Protein AF-A0A8T5RXL5-F1 (afdb_monomer_lite)

Structure (mmCIF, N/CA/C/O backbone):
data_AF-A0A8T5RXL5-F1
#
_entry.id   AF-A0A8T5RXL5-F1
#
loop_
_atom_site.group_PDB
_atom_site.id
_atom_site.type_symbol
_atom_site.label_atom_id
_atom_site.label_alt_id
_atom_site.label_comp_id
_atom_site.label_asym_id
_atom_site.label_entity_id
_atom_site.label_seq_id
_atom_site.pdbx_PDB_ins_code
_atom_site.Cartn_x
_atom_site.Cartn_y
_atom_site.Cartn_z
_atom_site.occupancy
_atom_site.B_iso_or_equiv
_atom_site.auth_seq_id
_atom_site.auth_comp_id
_atom_site.auth_asym_id
_atom_site.auth_atom_id
_atom_site.pdbx_PDB_model_num
ATOM 1 N N . MET A 1 1 ? -29.283 -8.289 46.385 1.00 37.88 1 MET A N 1
ATOM 2 C CA . MET A 1 1 ? -27.865 -8.264 45.969 1.00 37.88 1 MET A CA 1
ATOM 3 C C . MET A 1 1 ? -27.804 -8.822 44.553 1.00 37.88 1 MET A C 1
ATOM 5 O O . MET A 1 1 ? -27.871 -10.029 44.379 1.00 37.88 1 MET A O 1
ATOM 9 N N . GLN A 1 2 ? -27.865 -7.958 43.535 1.00 34.94 2 GLN A N 1
ATOM 10 C CA . GLN A 1 2 ? -27.801 -8.394 42.136 1.00 34.94 2 GLN A CA 1
ATOM 11 C C . GLN A 1 2 ? -26.345 -8.713 41.802 1.00 34.94 2 GLN A C 1
ATOM 13 O O . GLN A 1 2 ? -25.494 -7.826 41.817 1.00 34.94 2 GLN A O 1
ATOM 18 N N . ILE A 1 3 ? -26.063 -9.989 41.547 1.00 46.75 3 ILE A N 1
ATOM 19 C CA . ILE A 1 3 ? -24.773 -10.438 41.033 1.00 46.75 3 ILE A CA 1
ATOM 20 C C . ILE A 1 3 ? -24.664 -9.883 39.614 1.00 46.75 3 ILE A C 1
ATOM 22 O O . ILE A 1 3 ? -25.396 -10.292 38.712 1.00 46.75 3 ILE A O 1
ATOM 26 N N . LYS A 1 4 ? -23.787 -8.898 39.435 1.00 45.69 4 LYS A N 1
ATOM 27 C CA . LYS A 1 4 ? -23.397 -8.386 38.126 1.00 45.69 4 LYS A CA 1
ATOM 28 C C . LYS A 1 4 ? -22.593 -9.504 37.456 1.00 45.69 4 LYS A C 1
ATOM 30 O O . LYS A 1 4 ? -21.438 -9.725 37.798 1.00 45.69 4 LYS A O 1
ATOM 35 N N . LEU A 1 5 ? -23.237 -10.276 36.584 1.00 53.34 5 LEU A N 1
ATOM 36 C CA . LEU A 1 5 ? -22.541 -11.172 35.665 1.00 53.34 5 LEU A CA 1
ATOM 37 C C . LEU A 1 5 ? -21.745 -10.281 34.710 1.00 53.34 5 LEU A C 1
ATOM 39 O O . LEU A 1 5 ? -22.315 -9.679 33.800 1.00 53.34 5 LEU A O 1
ATOM 43 N N . ASP A 1 6 ? -20.444 -10.146 34.957 1.00 50.72 6 ASP A N 1
ATOM 44 C CA . ASP A 1 6 ? -19.520 -9.596 33.973 1.00 50.72 6 ASP A CA 1
ATOM 45 C C . ASP A 1 6 ? -19.650 -10.443 32.707 1.00 50.72 6 ASP A C 1
ATOM 47 O O . ASP A 1 6 ? -19.305 -11.620 32.703 1.00 50.72 6 ASP A O 1
ATOM 51 N N . ASN A 1 7 ? -20.215 -9.858 31.649 1.00 53.12 7 ASN A N 1
ATOM 52 C CA . ASN A 1 7 ? -20.316 -10.463 30.324 1.00 53.12 7 ASN A CA 1
ATOM 53 C C . ASN A 1 7 ? -18.899 -10.822 29.835 1.00 53.12 7 ASN A C 1
ATOM 55 O O . ASN A 1 7 ? -18.183 -9.917 29.399 1.00 53.12 7 ASN A O 1
ATOM 59 N N . PRO A 1 8 ? -18.466 -12.099 29.819 1.00 51.88 8 PRO A N 1
ATOM 60 C CA . PRO A 1 8 ? -17.100 -12.447 29.450 1.00 51.88 8 PRO A CA 1
ATOM 61 C C . PRO A 1 8 ? -16.993 -12.769 27.953 1.00 51.88 8 PRO A C 1
ATOM 63 O O . PRO A 1 8 ? -16.156 -13.558 27.532 1.00 51.88 8 PRO A O 1
ATOM 66 N N . SER A 1 9 ? -17.848 -12.175 27.119 1.00 50.12 9 SER A N 1
ATOM 67 C CA . SER A 1 9 ? -17.823 -12.379 25.671 1.00 50.12 9 SER A CA 1
ATOM 68 C C . SER A 1 9 ? -17.657 -11.046 24.953 1.00 50.12 9 SER A C 1
ATOM 70 O O . SER A 1 9 ? -18.579 -10.508 24.343 1.00 50.12 9 SER A O 1
ATOM 72 N N . GLN A 1 10 ? -16.431 -10.513 24.964 1.00 57.44 10 GLN A N 1
ATOM 73 C CA . GLN A 1 10 ? -16.032 -9.727 23.799 1.00 57.44 10 GLN A CA 1
ATOM 74 C C . GLN A 1 10 ? -16.227 -10.641 22.581 1.00 57.44 10 GLN A C 1
ATOM 76 O O . GLN A 1 10 ? -15.665 -11.739 22.552 1.00 57.44 10 GLN A O 1
ATOM 81 N N . PRO A 1 11 ? -17.079 -10.273 21.612 1.00 55.25 11 PRO A N 1
ATOM 82 C CA . PRO A 1 11 ? -17.410 -11.175 20.526 1.00 55.25 11 PRO A CA 1
ATOM 83 C C . PRO A 1 11 ? -16.130 -11.464 19.742 1.00 55.25 11 PRO A C 1
ATOM 85 O O . PRO A 1 11 ? -15.338 -10.553 19.516 1.00 55.25 11 PRO A O 1
ATOM 88 N N . TYR A 1 12 ? -15.967 -12.724 19.340 1.00 56.22 12 TYR A N 1
ATOM 89 C CA . TYR A 1 12 ? -14.867 -13.400 18.629 1.00 56.22 12 TYR A CA 1
ATOM 90 C C . TYR A 1 12 ? -14.413 -12.736 17.294 1.00 56.22 12 TYR A C 1
ATOM 92 O O . TYR A 1 12 ? -14.212 -13.392 16.276 1.00 56.22 12 TYR A O 1
ATOM 100 N N . ARG A 1 13 ? -14.282 -11.406 17.254 1.00 67.88 13 ARG A N 1
ATOM 101 C CA . ARG A 1 13 ? -14.090 -10.565 16.059 1.00 67.88 13 ARG A CA 1
ATOM 102 C C . ARG A 1 13 ? -12.628 -10.225 15.781 1.00 67.88 13 ARG A C 1
ATOM 104 O O . ARG A 1 13 ? -12.328 -9.755 14.688 1.00 67.88 13 ARG A O 1
ATOM 111 N N . ALA A 1 14 ? -11.727 -10.484 16.729 1.00 80.56 14 ALA A N 1
ATOM 112 C CA . ALA A 1 14 ? -10.295 -10.279 16.534 1.00 80.56 14 ALA A CA 1
ATOM 113 C C . ALA A 1 14 ? -9.751 -11.173 15.409 1.00 80.56 14 ALA A C 1
ATOM 115 O O . ALA A 1 14 ? -9.048 -10.684 14.531 1.00 80.56 14 ALA A O 1
ATOM 116 N N . TRP A 1 15 ? -10.150 -12.450 15.380 1.00 85.00 15 TRP A N 1
ATOM 117 C CA . TRP A 1 15 ? -9.689 -13.415 14.379 1.00 85.00 15 TRP A CA 1
ATOM 118 C C . TRP A 1 15 ? -10.049 -13.038 12.935 1.00 85.00 15 TRP A C 1
ATOM 120 O O . TRP A 1 15 ? -9.142 -13.016 12.106 1.00 85.00 15 TRP A O 1
ATOM 130 N N . PRO A 1 16 ? -11.304 -12.675 12.606 1.00 85.94 16 PRO A N 1
ATOM 131 C CA . PRO A 1 16 ? -11.645 -12.204 11.264 1.00 85.94 16 PRO A CA 1
ATOM 132 C C . PRO A 1 16 ? -10.867 -10.958 10.824 1.00 85.94 16 PRO A C 1
ATOM 134 O O . PRO A 1 16 ? -10.427 -10.887 9.680 1.00 85.94 16 PRO A O 1
ATOM 137 N N . ILE A 1 17 ? -10.677 -9.982 11.719 1.00 85.31 17 ILE A N 1
ATOM 138 C CA . ILE A 1 17 ? -9.945 -8.745 11.402 1.00 85.31 17 ILE A CA 1
ATOM 139 C C . ILE A 1 17 ? -8.458 -9.045 11.198 1.00 85.31 17 ILE A C 1
ATOM 141 O O . ILE A 1 17 ? -7.862 -8.564 10.236 1.00 85.31 17 ILE A O 1
ATOM 145 N N . PHE A 1 18 ? -7.877 -9.874 12.067 1.00 88.06 18 PHE A N 1
ATOM 146 C CA . PHE A 1 18 ? -6.504 -10.343 11.933 1.00 88.06 18 PHE A CA 1
ATOM 147 C C . PHE A 1 18 ? -6.301 -11.089 10.614 1.00 88.06 18 PHE A C 1
ATOM 149 O O . PHE A 1 18 ? -5.381 -10.766 9.871 1.00 88.06 18 PHE A O 1
ATOM 156 N N . TRP A 1 19 ? -7.178 -12.041 10.291 1.00 89.50 19 TRP A N 1
ATOM 157 C CA . TRP A 1 19 ? -7.085 -12.822 9.060 1.00 89.50 19 TRP A CA 1
ATOM 158 C C . TRP A 1 19 ? -7.179 -11.937 7.816 1.00 89.50 19 TRP A C 1
ATOM 160 O O . TRP A 1 19 ? -6.389 -12.080 6.887 1.00 89.50 19 TRP A O 1
ATOM 170 N N . LEU A 1 20 ? -8.092 -10.966 7.823 1.00 88.88 20 LEU A N 1
ATOM 171 C CA . LEU A 1 20 ? -8.241 -9.993 6.744 1.00 88.88 20 LEU A CA 1
ATOM 172 C C . LEU A 1 20 ? -6.976 -9.141 6.571 1.00 88.88 20 LEU A C 1
ATOM 174 O O . LEU A 1 20 ? -6.497 -8.976 5.448 1.00 88.88 20 LEU A O 1
ATOM 178 N N . ALA A 1 21 ? -6.404 -8.638 7.668 1.00 87.62 21 ALA A N 1
ATOM 179 C CA . ALA A 1 21 ? -5.153 -7.886 7.632 1.00 87.62 21 ALA A CA 1
ATOM 180 C C . ALA A 1 21 ? -3.976 -8.753 7.155 1.00 87.62 21 ALA A C 1
ATOM 182 O O . ALA A 1 21 ? -3.175 -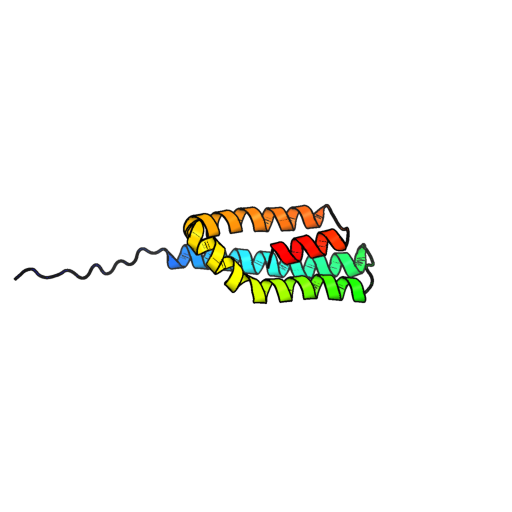8.300 6.339 1.00 87.62 21 ALA A O 1
ATOM 183 N N . PHE A 1 22 ? -3.904 -10.005 7.608 1.00 91.62 22 PHE A N 1
ATOM 184 C CA . PHE A 1 22 ? -2.867 -10.961 7.232 1.00 91.62 22 PHE A CA 1
ATOM 185 C C . PHE A 1 22 ? -2.908 -11.287 5.736 1.00 91.62 22 PHE A C 1
ATOM 187 O O . PHE A 1 22 ? -1.898 -11.140 5.050 1.00 91.62 22 PHE A O 1
ATOM 194 N N . VAL A 1 23 ? -4.076 -11.666 5.207 1.00 91.50 23 VAL A N 1
ATOM 195 C CA . VAL A 1 23 ? -4.248 -11.962 3.776 1.00 91.50 23 VAL A CA 1
ATOM 196 C C . VAL A 1 23 ? -3.910 -10.736 2.932 1.00 91.50 23 VAL A C 1
ATOM 198 O O . VAL A 1 23 ? -3.194 -10.861 1.939 1.00 91.50 23 VAL A O 1
ATOM 201 N N . ARG A 1 24 ? -4.357 -9.543 3.348 1.00 87.12 24 ARG A N 1
ATOM 202 C CA . ARG A 1 24 ? -4.029 -8.289 2.656 1.00 87.12 24 ARG A CA 1
ATOM 203 C C . ARG A 1 24 ? -2.522 -8.032 2.641 1.00 87.12 24 ARG A C 1
ATOM 205 O O . ARG A 1 24 ? -1.981 -7.722 1.584 1.00 87.12 24 ARG A O 1
ATOM 212 N N . LEU A 1 25 ? -1.848 -8.179 3.781 1.00 88.44 25 LEU A N 1
ATOM 213 C CA . LEU A 1 25 ? -0.404 -7.974 3.889 1.00 88.44 25 LEU A CA 1
ATOM 214 C C . LEU A 1 25 ? 0.368 -8.962 3.006 1.00 88.44 25 LEU A C 1
ATOM 216 O O . LEU A 1 25 ? 1.255 -8.548 2.260 1.00 88.44 25 LEU A O 1
ATOM 220 N N . MET A 1 26 ? 0.010 -10.246 3.060 1.00 91.88 26 MET A N 1
ATOM 221 C CA . MET A 1 26 ? 0.620 -11.295 2.239 1.00 91.88 26 MET A CA 1
ATOM 222 C C . MET A 1 26 ? 0.457 -10.999 0.748 1.00 91.88 26 MET A C 1
ATOM 224 O O . MET A 1 26 ? 1.434 -11.013 0.001 1.00 91.88 26 MET A O 1
ATOM 228 N N . TYR A 1 27 ? -0.768 -10.673 0.334 1.00 90.31 27 TYR A N 1
ATOM 229 C CA . TYR A 1 27 ? -1.096 -10.325 -1.043 1.00 90.31 27 TYR A CA 1
ATOM 230 C C . TYR A 1 27 ? -0.262 -9.143 -1.555 1.00 90.31 27 TYR A C 1
ATOM 232 O O . TYR A 1 27 ? 0.428 -9.266 -2.569 1.00 90.31 27 TYR A O 1
ATOM 240 N N . VAL A 1 28 ? -0.281 -8.019 -0.830 1.00 87.50 28 VAL A N 1
ATOM 241 C CA . VAL A 1 28 ? 0.455 -6.808 -1.217 1.00 87.50 28 VAL A CA 1
ATOM 242 C C . VAL A 1 28 ? 1.957 -7.081 -1.250 1.00 87.50 28 VAL A C 1
ATOM 244 O O . VAL A 1 28 ? 2.620 -6.669 -2.194 1.00 87.50 28 VAL A O 1
ATOM 247 N N . SER A 1 29 ? 2.498 -7.833 -0.287 1.00 89.00 29 SER A N 1
ATOM 248 C CA . SER A 1 29 ? 3.936 -8.132 -0.234 1.00 89.00 29 SER A CA 1
ATOM 249 C C . SER A 1 29 ? 4.411 -8.936 -1.445 1.00 89.00 29 SER A C 1
ATOM 251 O O . SER A 1 29 ? 5.451 -8.617 -2.026 1.00 89.00 29 SER A O 1
ATOM 253 N N . ILE A 1 30 ? 3.644 -9.951 -1.857 1.00 91.69 30 ILE A N 1
ATOM 254 C CA . ILE A 1 30 ? 3.951 -10.750 -3.053 1.00 91.69 30 ILE A CA 1
ATOM 255 C C . ILE A 1 30 ? 3.861 -9.871 -4.302 1.00 91.69 30 ILE A C 1
ATOM 257 O O . ILE A 1 30 ? 4.789 -9.847 -5.113 1.00 91.69 30 ILE A O 1
ATOM 261 N N . PHE A 1 31 ? 2.770 -9.115 -4.433 1.00 90.94 31 PHE A N 1
ATOM 262 C CA . PHE A 1 31 ? 2.530 -8.258 -5.586 1.00 90.94 31 PHE A CA 1
ATOM 263 C C . PHE A 1 31 ? 3.602 -7.168 -5.741 1.00 90.94 31 PHE A C 1
ATOM 265 O O . PHE A 1 31 ? 4.112 -6.959 -6.836 1.00 90.94 31 PHE A O 1
ATOM 272 N N . GLU A 1 32 ? 4.017 -6.521 -4.651 1.00 87.44 32 GLU A N 1
ATOM 273 C CA . GLU A 1 32 ? 5.079 -5.505 -4.636 1.00 87.44 32 GLU A CA 1
ATOM 274 C C . GLU A 1 32 ? 6.404 -6.022 -5.211 1.00 87.44 32 GLU A C 1
ATOM 276 O O . GLU A 1 32 ? 7.067 -5.340 -6.003 1.00 87.44 32 GLU A O 1
ATOM 281 N N . ARG A 1 33 ? 6.802 -7.237 -4.816 1.00 89.81 33 ARG A N 1
ATOM 282 C CA . ARG A 1 33 ? 8.029 -7.874 -5.312 1.00 89.81 33 ARG A CA 1
ATOM 283 C C . ARG A 1 33 ? 7.880 -8.310 -6.768 1.00 89.81 33 ARG A C 1
ATOM 285 O O . ARG A 1 33 ? 8.784 -8.059 -7.563 1.00 89.81 33 ARG A O 1
ATOM 292 N N . ALA A 1 34 ? 6.740 -8.904 -7.121 1.00 91.44 34 ALA A N 1
ATOM 293 C CA . ALA A 1 34 ? 6.450 -9.329 -8.487 1.00 91.44 34 ALA A CA 1
ATOM 294 C C . ALA A 1 34 ? 6.441 -8.141 -9.461 1.00 91.44 34 ALA A C 1
ATOM 296 O O . ALA A 1 34 ? 7.113 -8.197 -10.489 1.00 91.44 34 ALA A O 1
ATOM 297 N N . LEU A 1 35 ? 5.765 -7.043 -9.106 1.00 89.31 35 LEU A N 1
ATOM 298 C CA . LEU A 1 35 ? 5.714 -5.838 -9.929 1.00 89.31 35 LEU A CA 1
ATOM 299 C C . LEU A 1 35 ? 7.108 -5.233 -10.105 1.00 89.31 35 LEU A C 1
ATOM 301 O O . LEU A 1 35 ? 7.493 -4.912 -11.221 1.00 89.31 35 LEU A O 1
ATOM 305 N N . SER A 1 36 ? 7.897 -5.123 -9.032 1.00 88.50 36 SER A N 1
ATOM 306 C CA . SER A 1 36 ? 9.257 -4.571 -9.128 1.00 88.50 36 SER A CA 1
ATOM 307 C C . SER A 1 36 ? 10.144 -5.385 -10.076 1.00 88.50 36 SER A C 1
ATOM 309 O O . SER A 1 36 ? 10.866 -4.807 -10.886 1.00 88.50 36 SER A O 1
ATOM 311 N N . ASN A 1 37 ? 10.052 -6.717 -10.014 1.00 90.94 37 ASN A N 1
ATOM 312 C CA . ASN A 1 37 ? 10.775 -7.599 -10.928 1.00 90.94 37 ASN A CA 1
ATOM 313 C C . ASN A 1 37 ? 10.278 -7.451 -12.368 1.00 90.94 37 ASN A C 1
ATOM 315 O O . ASN A 1 37 ? 11.094 -7.306 -13.271 1.00 90.94 37 ASN A O 1
ATOM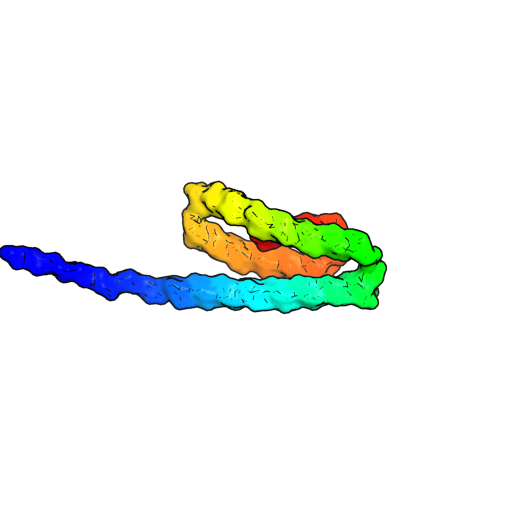 319 N N . TYR A 1 38 ? 8.963 -7.434 -12.585 1.00 89.94 38 TYR A N 1
ATOM 320 C CA . TYR A 1 38 ? 8.377 -7.265 -13.914 1.00 89.94 38 TYR A CA 1
ATOM 321 C C . TYR A 1 38 ? 8.801 -5.939 -14.565 1.00 89.94 38 TYR A C 1
ATOM 323 O O . TYR A 1 38 ? 9.275 -5.916 -15.699 1.00 89.94 38 TYR A O 1
ATOM 331 N N . LEU A 1 39 ? 8.720 -4.832 -13.822 1.00 88.44 39 LEU A N 1
ATOM 332 C CA . LEU A 1 39 ? 9.119 -3.513 -14.319 1.00 88.44 39 LEU A CA 1
ATOM 333 C C . LEU A 1 39 ? 10.616 -3.438 -14.649 1.00 88.44 39 LEU A C 1
ATOM 335 O O . LEU A 1 39 ? 11.006 -2.721 -15.570 1.00 88.44 39 LEU A O 1
ATOM 339 N N . PHE A 1 40 ? 11.451 -4.162 -13.902 1.00 88.69 40 PHE A N 1
ATOM 340 C CA . PHE A 1 40 ? 12.894 -4.178 -14.115 1.00 88.69 40 PHE A CA 1
ATOM 341 C C . PHE A 1 40 ? 13.318 -5.091 -15.272 1.00 88.69 40 PHE A C 1
ATOM 343 O O . PHE A 1 40 ? 14.115 -4.673 -16.107 1.00 88.69 40 PHE A O 1
ATOM 350 N N . PHE A 1 41 ? 12.801 -6.322 -15.326 1.00 88.94 41 PHE A N 1
ATOM 351 C CA . PHE A 1 41 ? 13.254 -7.346 -16.272 1.00 88.94 41 PHE A CA 1
ATOM 352 C C . PHE A 1 41 ? 12.491 -7.342 -17.600 1.00 88.94 41 PHE A C 1
ATOM 354 O O . PHE A 1 41 ? 13.119 -7.531 -18.636 1.00 88.94 41 PHE A O 1
ATOM 361 N N . GLU A 1 42 ? 11.177 -7.104 -17.589 1.00 89.31 42 GLU A N 1
ATOM 362 C CA . GLU A 1 42 ? 10.342 -7.187 -18.801 1.00 89.31 42 GLU A CA 1
ATOM 363 C C . GLU A 1 42 ? 10.137 -5.810 -19.442 1.00 89.31 42 GLU A C 1
ATOM 365 O O . GLU A 1 42 ? 10.315 -5.630 -20.643 1.00 89.31 42 GLU A O 1
ATOM 370 N N . VAL A 1 43 ? 9.800 -4.802 -18.633 1.00 85.31 43 VAL A N 1
ATOM 371 C CA . VAL A 1 43 ? 9.508 -3.439 -19.124 1.00 85.31 43 VAL A CA 1
ATOM 372 C C . VAL A 1 43 ? 10.784 -2.600 -19.275 1.00 85.31 43 VAL A C 1
ATOM 374 O O . VAL A 1 43 ? 10.785 -1.578 -19.958 1.00 85.31 43 VAL A O 1
ATOM 377 N N . ASN A 1 44 ? 11.888 -3.038 -18.660 1.00 86.75 44 ASN A N 1
ATOM 378 C CA . ASN A 1 44 ? 13.193 -2.376 -18.696 1.00 86.75 44 ASN A CA 1
ATOM 379 C C . ASN A 1 44 ? 13.136 -0.901 -18.238 1.00 86.75 44 ASN A C 1
ATOM 381 O O . ASN A 1 44 ? 13.750 -0.007 -18.827 1.00 86.75 44 ASN A O 1
ATOM 385 N N . ILE A 1 45 ? 12.369 -0.629 -17.174 1.00 85.38 45 ILE A N 1
ATOM 386 C CA . ILE A 1 45 ? 12.303 0.700 -16.559 1.00 85.38 45 ILE A CA 1
ATOM 387 C C . ILE A 1 45 ? 13.661 1.056 -15.942 1.00 85.38 45 ILE A C 1
ATOM 389 O O . ILE A 1 45 ? 14.297 0.259 -15.249 1.00 85.38 45 ILE A O 1
ATOM 393 N N . GLY A 1 46 ? 14.082 2.309 -16.133 1.00 88.31 46 GLY A N 1
ATOM 394 C CA . GLY A 1 46 ? 15.311 2.829 -15.544 1.00 88.31 46 GLY A CA 1
ATOM 395 C C . GLY A 1 46 ? 15.341 2.673 -14.019 1.00 88.31 46 GLY A C 1
ATOM 396 O O . GLY A 1 46 ? 14.375 2.988 -13.322 1.00 88.31 46 GLY A O 1
ATOM 397 N N . LYS A 1 47 ? 16.490 2.245 -13.483 1.00 88.69 47 LYS A N 1
ATOM 398 C CA . LYS A 1 47 ? 16.706 2.001 -12.041 1.00 88.69 47 LYS A CA 1
ATOM 399 C C . LYS A 1 47 ? 16.277 3.173 -11.152 1.00 88.69 47 LYS A C 1
ATOM 401 O O . LYS A 1 47 ? 15.716 2.956 -10.083 1.00 88.69 47 LYS A O 1
ATOM 406 N N . SER A 1 48 ? 16.511 4.407 -11.602 1.00 88.75 48 SER A N 1
ATOM 407 C CA . SER A 1 48 ? 16.091 5.625 -10.897 1.00 88.75 48 SER A CA 1
ATOM 408 C C . SER A 1 48 ? 14.569 5.735 -10.780 1.00 88.75 48 SER A C 1
ATOM 410 O O . SER A 1 48 ? 14.054 6.032 -9.708 1.00 88.75 48 SER A O 1
ATOM 412 N N . THR A 1 49 ? 13.842 5.439 -11.860 1.00 87.62 49 THR A N 1
ATOM 413 C CA . THR A 1 49 ? 12.374 5.500 -11.904 1.00 87.62 49 THR A CA 1
ATOM 414 C C . THR A 1 49 ? 11.758 4.385 -11.066 1.00 87.62 49 THR A C 1
ATOM 416 O O . THR A 1 49 ? 10.830 4.637 -10.300 1.00 87.62 49 THR A O 1
ATOM 419 N N . LEU A 1 50 ? 12.321 3.175 -11.130 1.00 87.88 50 LEU A N 1
ATOM 420 C CA . LEU A 1 50 ? 11.917 2.071 -10.258 1.00 87.88 50 LEU A CA 1
ATOM 421 C C . LEU A 1 50 ? 12.121 2.421 -8.776 1.00 87.88 50 LEU A C 1
ATOM 423 O O . LEU A 1 50 ? 11.233 2.187 -7.955 1.00 87.88 50 LEU A O 1
ATOM 427 N N . GLY A 1 51 ? 13.256 3.045 -8.447 1.00 88.38 51 GLY A N 1
ATOM 428 C CA . GLY A 1 51 ? 13.525 3.581 -7.114 1.00 88.38 51 GLY A CA 1
ATOM 429 C C . GLY A 1 51 ? 12.419 4.531 -6.655 1.00 88.38 51 GLY A C 1
ATOM 430 O O . GLY A 1 51 ? 11.814 4.293 -5.615 1.00 88.38 51 GLY A O 1
ATOM 431 N N . ILE A 1 52 ? 12.067 5.525 -7.477 1.00 89.44 52 ILE A N 1
ATOM 432 C CA . ILE A 1 52 ? 10.988 6.482 -7.178 1.00 89.44 52 ILE A CA 1
ATOM 433 C C . ILE A 1 52 ? 9.645 5.771 -6.946 1.00 89.44 52 ILE A C 1
ATOM 435 O O . ILE A 1 52 ? 8.976 6.062 -5.955 1.00 89.44 52 ILE A O 1
ATOM 439 N N . ILE A 1 53 ? 9.267 4.817 -7.806 1.00 88.31 53 ILE A N 1
ATOM 440 C CA . ILE A 1 53 ? 8.015 4.049 -7.666 1.00 88.31 53 ILE A CA 1
ATOM 441 C C . ILE A 1 53 ? 7.977 3.321 -6.316 1.00 88.31 53 ILE A C 1
ATOM 443 O O . ILE A 1 53 ? 6.984 3.401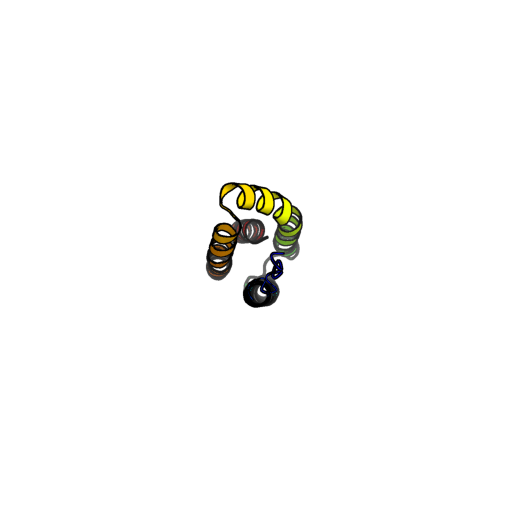 -5.592 1.00 88.31 53 ILE A O 1
ATOM 447 N N . THR A 1 54 ? 9.059 2.631 -5.950 1.00 87.19 54 THR A N 1
ATOM 448 C CA . THR A 1 54 ? 9.121 1.889 -4.679 1.00 87.19 54 THR A CA 1
ATOM 449 C C . THR A 1 54 ? 9.150 2.812 -3.456 1.00 87.19 54 THR A C 1
ATOM 451 O O . THR A 1 54 ? 8.480 2.533 -2.461 1.00 87.19 54 THR A O 1
ATOM 454 N N . SER A 1 55 ? 9.860 3.942 -3.525 1.00 89.06 55 SER A N 1
ATOM 455 C CA . SER A 1 55 ? 9.916 4.927 -2.439 1.00 89.06 55 SER A CA 1
ATOM 456 C C . SER A 1 55 ? 8.583 5.646 -2.221 1.00 89.06 55 SER A C 1
ATOM 458 O O . SER A 1 55 ? 8.232 5.926 -1.076 1.00 89.06 55 SER A O 1
ATOM 460 N N . ALA A 1 56 ? 7.812 5.905 -3.283 1.00 88.94 56 ALA A N 1
ATOM 461 C CA . ALA A 1 56 ? 6.493 6.529 -3.176 1.00 88.94 56 ALA A CA 1
ATOM 462 C C . ALA A 1 56 ? 5.532 5.696 -2.311 1.00 88.94 56 ALA A C 1
ATOM 464 O O . ALA A 1 56 ? 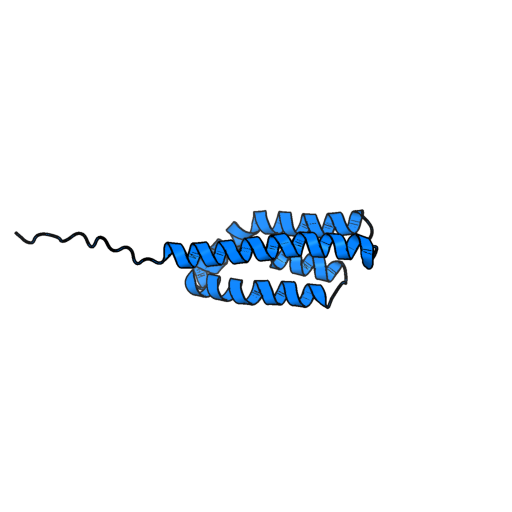4.849 6.247 -1.448 1.00 88.94 56 ALA A O 1
ATOM 465 N N . GLY A 1 57 ? 5.536 4.368 -2.478 1.00 85.56 57 GLY A N 1
ATOM 466 C CA . GLY A 1 57 ? 4.748 3.463 -1.635 1.00 85.56 57 GLY A CA 1
ATOM 467 C C . GLY A 1 57 ? 5.187 3.483 -0.167 1.00 85.56 57 GLY A C 1
ATOM 468 O O . GLY A 1 57 ? 4.348 3.509 0.730 1.00 85.56 57 GLY A O 1
ATOM 469 N N . ALA A 1 58 ? 6.496 3.547 0.098 1.00 86.12 58 ALA A N 1
ATOM 470 C CA . ALA A 1 58 ? 7.016 3.634 1.464 1.00 86.12 58 ALA A CA 1
ATOM 471 C C . ALA A 1 58 ? 6.599 4.938 2.170 1.00 86.12 58 ALA A C 1
ATOM 473 O O . ALA A 1 58 ? 6.210 4.910 3.336 1.00 86.12 58 ALA A O 1
ATOM 474 N N . ILE A 1 59 ? 6.637 6.071 1.462 1.00 88.06 59 ILE A N 1
ATOM 475 C CA . ILE A 1 59 ? 6.178 7.365 1.993 1.00 88.06 59 ILE A CA 1
ATOM 476 C C . ILE A 1 59 ? 4.679 7.320 2.288 1.00 88.06 59 ILE A C 1
ATOM 478 O O . ILE A 1 59 ? 4.249 7.760 3.354 1.00 88.06 59 ILE A O 1
ATOM 482 N N . ALA A 1 60 ? 3.890 6.759 1.371 1.00 87.56 60 ALA A N 1
ATOM 483 C CA . ALA A 1 60 ? 2.455 6.613 1.561 1.00 87.56 60 ALA A CA 1
ATOM 484 C C . ALA A 1 60 ? 2.141 5.780 2.808 1.00 87.56 60 ALA A C 1
ATOM 486 O O . ALA A 1 60 ? 1.383 6.239 3.652 1.00 87.56 60 ALA A O 1
ATOM 487 N N . TYR A 1 61 ? 2.838 4.660 3.021 1.00 84.81 61 TYR A N 1
ATOM 488 C CA . TYR A 1 61 ? 2.676 3.833 4.221 1.00 84.81 61 TYR A CA 1
ATOM 489 C C . TYR A 1 61 ? 2.963 4.586 5.536 1.00 84.81 61 TYR A C 1
ATOM 491 O O . TYR A 1 61 ? 2.316 4.330 6.551 1.00 84.81 61 TYR A O 1
ATOM 499 N N . ILE A 1 62 ? 3.905 5.538 5.537 1.00 88.25 62 ILE A N 1
ATOM 500 C CA . ILE A 1 62 ? 4.196 6.388 6.707 1.00 88.25 62 ILE A CA 1
ATOM 501 C C . ILE A 1 62 ? 3.058 7.387 6.963 1.00 88.25 62 ILE A C 1
ATOM 503 O O . ILE A 1 62 ? 2.721 7.662 8.115 1.00 88.25 62 ILE A O 1
ATOM 507 N N . LEU A 1 63 ? 2.463 7.937 5.902 1.00 88.62 63 LEU A N 1
ATOM 508 C CA . LEU A 1 63 ? 1.392 8.939 5.988 1.00 88.62 63 LEU A CA 1
ATOM 509 C C . LEU A 1 63 ? -0.006 8.321 6.151 1.00 88.62 63 LEU A C 1
ATOM 511 O O . LEU A 1 63 ? -0.931 8.985 6.631 1.00 88.62 63 LEU A O 1
ATOM 515 N N . ALA A 1 64 ? -0.163 7.051 5.797 1.00 86.88 64 ALA A N 1
ATOM 516 C CA . ALA A 1 64 ? -1.428 6.334 5.794 1.00 86.88 64 ALA A CA 1
ATOM 517 C C . ALA A 1 64 ? -2.146 6.292 7.148 1.00 86.88 64 ALA A C 1
ATOM 519 O O . ALA A 1 64 ? -3.362 6.480 7.154 1.00 86.88 64 ALA A O 1
ATOM 520 N N . PRO A 1 65 ? -1.478 6.119 8.310 1.00 86.19 65 PRO A N 1
ATOM 521 C CA . PRO A 1 65 ? -2.164 6.143 9.600 1.00 86.19 65 PRO A CA 1
ATOM 522 C C . PRO A 1 65 ? -2.830 7.493 9.882 1.00 86.19 65 PRO A C 1
ATOM 524 O O . PRO A 1 65 ? -3.942 7.533 10.408 1.00 86.19 65 PRO A O 1
ATOM 527 N N . ILE A 1 66 ? -2.183 8.592 9.481 1.00 88.81 66 ILE A N 1
ATOM 528 C CA . ILE A 1 66 ? -2.683 9.956 9.683 1.00 88.81 66 ILE A CA 1
ATOM 529 C C . ILE A 1 66 ? -3.952 10.154 8.848 1.00 88.81 66 ILE A C 1
ATOM 531 O O . ILE A 1 66 ? -5.011 10.484 9.383 1.00 88.81 66 ILE A O 1
ATOM 535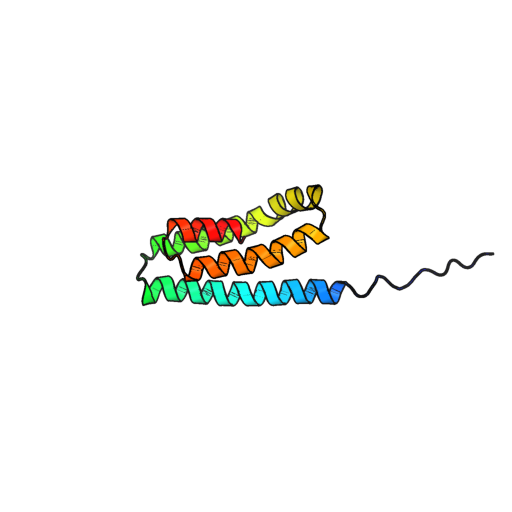 N N . LEU A 1 67 ? -3.876 9.885 7.540 1.00 86.06 67 LEU A N 1
ATOM 536 C CA . LEU A 1 67 ? -5.023 10.000 6.630 1.00 86.06 67 LEU A CA 1
ATOM 537 C C . LEU A 1 67 ? -6.136 9.000 6.972 1.00 86.06 67 LEU A C 1
ATOM 539 O O . LEU A 1 67 ? -7.320 9.342 6.956 1.00 86.06 67 LEU A O 1
ATOM 543 N N . GLY A 1 68 ? -5.763 7.779 7.344 1.00 85.69 68 GLY A N 1
ATOM 544 C CA . GLY A 1 68 ? -6.672 6.720 7.759 1.00 85.69 68 GLY A CA 1
ATOM 545 C C . GLY A 1 68 ? -7.468 7.098 9.004 1.00 85.69 68 GLY A C 1
ATOM 546 O O . GLY A 1 68 ? -8.672 6.839 9.056 1.00 85.69 68 GLY A O 1
ATOM 547 N N . GLN A 1 69 ? -6.855 7.779 9.975 1.00 88.12 69 GLN A N 1
ATOM 548 C CA . GLN A 1 69 ? -7.558 8.296 11.150 1.00 88.12 69 GLN A CA 1
ATOM 549 C C . GLN A 1 69 ? -8.596 9.362 10.765 1.00 88.12 69 GLN A C 1
ATOM 551 O O . GLN A 1 69 ? -9.744 9.302 11.212 1.00 88.12 69 GLN A O 1
ATOM 556 N N . PHE A 1 70 ? -8.237 10.293 9.876 1.00 89.62 70 PHE A N 1
ATOM 557 C CA . PHE A 1 70 ? -9.184 11.290 9.368 1.00 89.62 70 PHE A CA 1
ATOM 558 C C . PHE A 1 70 ? -10.368 10.644 8.640 1.00 89.62 70 PHE A C 1
ATOM 560 O O . PHE A 1 70 ? -11.517 11.010 8.893 1.00 89.62 70 PHE A O 1
ATOM 567 N N . ILE A 1 71 ? -10.119 9.654 7.780 1.00 85.44 71 ILE A N 1
ATOM 568 C CA . ILE A 1 71 ? -11.179 8.954 7.042 1.00 85.44 71 ILE A CA 1
ATOM 569 C C . ILE A 1 71 ? -12.068 8.166 8.009 1.00 85.44 71 ILE A C 1
ATOM 571 O O . ILE A 1 71 ? -13.287 8.342 8.013 1.00 85.44 71 ILE A O 1
ATOM 575 N N . THR A 1 72 ? -11.475 7.339 8.872 1.00 89.25 72 THR A N 1
ATOM 576 C CA . THR A 1 72 ? -12.222 6.499 9.825 1.00 89.25 72 THR A CA 1
ATOM 577 C C . THR A 1 72 ? -13.071 7.320 10.794 1.00 89.25 72 THR A C 1
ATOM 579 O O . THR A 1 72 ? -14.171 6.876 11.124 1.00 89.25 72 THR A O 1
ATOM 582 N N . SER A 1 73 ? -12.638 8.529 11.174 1.00 91.00 73 SER A N 1
ATOM 583 C CA . SER A 1 73 ? -13.448 9.451 11.986 1.00 91.00 73 SER A CA 1
ATOM 584 C C . SER A 1 73 ? -14.738 9.920 11.295 1.00 91.00 73 SER A C 1
ATOM 586 O O . SER A 1 73 ? -15.720 10.201 11.977 1.00 91.00 73 SER A O 1
ATOM 588 N N . LYS A 1 74 ? -14.768 9.967 9.954 1.00 91.81 74 LYS A N 1
ATOM 589 C CA . LYS A 1 74 ? -15.933 10.421 9.175 1.00 91.81 74 LYS A CA 1
ATOM 590 C C . LYS A 1 74 ? -16.872 9.289 8.770 1.00 91.81 74 LYS A C 1
ATOM 592 O O . LYS A 1 74 ? -18.084 9.446 8.858 1.00 91.81 74 LYS A O 1
ATOM 597 N N . ILE A 1 75 ? -16.327 8.167 8.294 1.00 89.94 75 ILE A N 1
ATOM 598 C CA . ILE A 1 75 ? -17.130 7.067 7.721 1.00 89.94 75 ILE A CA 1
ATOM 599 C C . ILE A 1 75 ? -17.314 5.874 8.669 1.00 89.94 75 ILE A C 1
ATOM 601 O O . ILE A 1 75 ? -18.112 4.979 8.382 1.00 89.94 75 ILE A O 1
ATOM 605 N N . GLY A 1 76 ? -16.593 5.853 9.792 1.00 88.56 76 GLY A N 1
ATOM 606 C CA . GLY A 1 76 ? -16.566 4.745 10.741 1.00 88.56 76 GLY A CA 1
ATOM 607 C C . GLY A 1 76 ? -15.652 3.592 10.306 1.00 88.56 76 GLY A C 1
ATOM 608 O O . GLY A 1 76 ? -15.405 3.356 9.122 1.00 88.56 76 GLY A O 1
ATOM 609 N N . ILE A 1 77 ? -15.159 2.826 11.286 1.00 86.19 77 ILE A N 1
ATOM 610 C CA . ILE A 1 77 ? -14.123 1.803 11.059 1.00 86.19 77 ILE A CA 1
ATOM 611 C C . ILE A 1 77 ? -14.589 0.645 10.166 1.00 86.19 77 ILE A C 1
ATOM 613 O O . ILE A 1 77 ? -13.819 0.129 9.361 1.00 86.19 77 ILE A O 1
ATOM 617 N N . ARG A 1 78 ? -15.870 0.264 10.255 1.00 85.12 78 ARG A N 1
ATOM 618 C CA . ARG A 1 78 ? -16.439 -0.831 9.455 1.00 85.12 78 ARG A CA 1
ATOM 619 C C . ARG A 1 78 ? -16.466 -0.484 7.966 1.00 85.12 78 ARG A C 1
ATOM 621 O O . ARG A 1 78 ? -16.034 -1.292 7.151 1.00 85.12 78 ARG A O 1
ATOM 628 N N . ASN A 1 79 ? -16.941 0.712 7.622 1.00 87.69 79 ASN A N 1
ATOM 629 C CA . ASN A 1 79 ? -17.016 1.152 6.230 1.00 87.69 79 ASN A CA 1
ATOM 630 C C . ASN A 1 79 ? -15.619 1.404 5.658 1.00 87.69 79 ASN A C 1
ATOM 632 O O . ASN A 1 79 ? -15.368 1.047 4.512 1.00 87.69 79 ASN A O 1
ATOM 636 N N . ALA A 1 80 ? -14.692 1.932 6.464 1.00 87.75 80 ALA A N 1
ATOM 637 C CA . ALA A 1 80 ? -13.296 2.093 6.064 1.00 87.75 80 ALA A CA 1
ATOM 638 C C . ALA A 1 80 ? -12.614 0.750 5.748 1.00 87.75 80 ALA A C 1
ATOM 640 O O . ALA A 1 80 ? -11.914 0.640 4.742 1.00 87.75 80 ALA A O 1
ATOM 641 N N . LEU A 1 81 ? -12.858 -0.288 6.558 1.00 87.38 81 LEU A N 1
ATOM 642 C CA . LEU A 1 81 ? -12.345 -1.638 6.298 1.00 87.38 81 LEU A CA 1
ATOM 643 C C . LEU A 1 81 ? -12.901 -2.219 4.993 1.00 87.38 81 LEU A C 1
ATOM 645 O O . LEU A 1 81 ? -12.131 -2.730 4.183 1.00 87.38 81 LEU A O 1
ATOM 649 N N . ILE A 1 82 ? -14.213 -2.108 4.764 1.00 88.56 82 ILE A N 1
ATOM 650 C CA . ILE A 1 82 ? -14.849 -2.582 3.522 1.00 88.56 82 ILE A CA 1
ATOM 651 C C . ILE A 1 82 ? -14.281 -1.831 2.314 1.00 88.56 82 ILE A C 1
ATOM 653 O O . ILE A 1 82 ? -13.879 -2.457 1.336 1.00 88.56 82 ILE A O 1
ATOM 657 N N . LEU A 1 83 ? -14.185 -0.503 2.404 1.00 89.50 83 LEU A N 1
ATOM 658 C CA . LEU A 1 83 ? -13.626 0.338 1.351 1.00 89.50 83 LEU A CA 1
ATOM 659 C C . LEU A 1 83 ? -12.187 -0.076 1.017 1.00 89.50 83 LEU A C 1
ATOM 661 O O . LEU A 1 83 ? -11.850 -0.260 -0.149 1.00 89.50 83 LEU A O 1
ATOM 665 N N . SER A 1 84 ? -11.359 -0.300 2.037 1.00 87.12 84 SER A N 1
ATOM 666 C CA . SER A 1 84 ? -9.980 -0.756 1.867 1.00 87.12 84 SER A CA 1
ATOM 667 C C . SER A 1 84 ? -9.892 -2.123 1.176 1.00 87.12 84 SER A C 1
ATOM 669 O O . SER A 1 84 ? -9.039 -2.314 0.305 1.00 87.12 84 SER A O 1
ATOM 671 N N . CYS A 1 85 ? -10.799 -3.049 1.500 1.00 87.62 85 CYS A N 1
ATOM 672 C CA . CYS A 1 85 ? -10.866 -4.368 0.865 1.00 87.62 85 CYS A CA 1
ATOM 673 C C . CYS A 1 85 ? -11.261 -4.315 -0.611 1.00 87.62 85 CYS A C 1
ATOM 675 O O . CYS A 1 85 ? -10.894 -5.220 -1.348 1.00 87.62 85 CYS A O 1
ATOM 677 N N . VAL A 1 86 ? -11.998 -3.290 -1.043 1.00 90.25 86 VAL A N 1
ATOM 678 C CA . VAL A 1 86 ? -12.401 -3.112 -2.448 1.00 90.25 86 VAL A CA 1
ATOM 679 C C . VAL A 1 86 ? -11.339 -2.335 -3.225 1.00 90.25 86 VAL A C 1
ATOM 681 O O . VAL A 1 86 ? -10.932 -2.751 -4.306 1.00 90.25 86 VAL A O 1
ATOM 684 N N . ILE A 1 87 ? -10.847 -1.231 -2.660 1.00 90.06 87 ILE A N 1
ATOM 685 C CA . ILE A 1 87 ? -9.876 -0.351 -3.322 1.00 90.06 87 ILE A CA 1
ATOM 686 C C . ILE A 1 87 ? -8.538 -1.061 -3.542 1.00 90.06 87 ILE A C 1
ATOM 688 O O . ILE A 1 87 ? -7.947 -0.922 -4.608 1.00 90.06 87 ILE A O 1
ATOM 692 N N . THR A 1 88 ? -8.064 -1.837 -2.562 1.00 88.56 88 THR A N 1
ATOM 693 C CA . THR A 1 88 ? -6.755 -2.509 -2.645 1.00 88.56 88 THR A CA 1
ATOM 694 C C . THR A 1 88 ? -6.641 -3.444 -3.864 1.00 88.56 88 THR A C 1
ATOM 696 O O . THR A 1 88 ? -5.736 -3.227 -4.673 1.00 88.56 88 THR A O 1
ATOM 699 N N . PRO A 1 89 ? -7.520 -4.453 -4.055 1.00 89.44 89 PRO A N 1
ATOM 700 C CA . PRO A 1 89 ? -7.478 -5.330 -5.229 1.00 89.44 89 PRO A CA 1
ATOM 701 C C . PRO A 1 89 ? -7.808 -4.592 -6.531 1.00 89.44 89 PRO A C 1
ATOM 703 O O . PRO A 1 89 ? -7.289 -4.949 -7.583 1.00 89.44 89 PRO A O 1
ATOM 706 N N . PHE A 1 90 ? -8.637 -3.544 -6.480 1.00 91.12 90 PHE A N 1
ATOM 707 C CA . PHE A 1 90 ? -8.922 -2.732 -7.660 1.00 91.12 90 PHE A CA 1
ATOM 708 C C . PHE A 1 90 ? -7.665 -2.005 -8.154 1.00 91.12 90 PHE A C 1
ATOM 710 O O . PHE A 1 90 ? -7.266 -2.180 -9.301 1.00 91.12 90 PHE A O 1
ATOM 717 N N . LEU A 1 91 ? -6.990 -1.244 -7.287 1.00 90.00 91 LEU A N 1
ATOM 718 C CA . LEU A 1 91 ? -5.795 -0.476 -7.656 1.00 90.00 91 LEU A CA 1
ATOM 719 C C . LEU A 1 91 ? -4.650 -1.372 -8.127 1.00 90.00 91 LEU A C 1
ATOM 721 O O . LEU A 1 91 ? -3.996 -1.069 -9.120 1.00 90.00 91 LEU A O 1
ATOM 725 N N . THR A 1 92 ? -4.417 -2.481 -7.435 1.00 88.56 92 THR A N 1
ATOM 726 C CA . THR A 1 92 ? -3.411 -3.478 -7.834 1.00 88.56 92 THR A CA 1
ATOM 727 C C . THR A 1 92 ? -3.771 -4.163 -9.152 1.00 88.56 92 THR A C 1
ATOM 729 O O . THR A 1 92 ? -2.892 -4.353 -9.985 1.00 88.56 92 THR A O 1
ATOM 732 N N . GLY A 1 93 ? -5.052 -4.457 -9.398 1.00 88.00 93 GLY A N 1
ATOM 733 C CA . GLY A 1 93 ? -5.528 -4.967 -10.684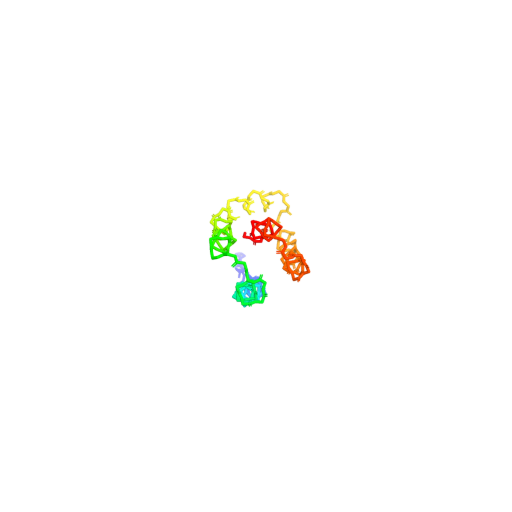 1.00 88.00 93 GLY A CA 1
ATOM 734 C C . GLY A 1 93 ? -5.268 -3.999 -11.840 1.00 88.00 93 GLY A C 1
ATOM 735 O O . GLY A 1 93 ? -4.789 -4.414 -12.893 1.00 88.00 93 GLY A O 1
ATOM 736 N N . VAL A 1 94 ? -5.505 -2.698 -11.642 1.00 89.62 94 VAL A N 1
ATOM 737 C CA . VAL A 1 94 ? -5.249 -1.695 -12.691 1.00 89.62 94 VAL A CA 1
ATOM 738 C C . VAL A 1 94 ? -3.747 -1.523 -12.964 1.00 89.62 94 VAL A C 1
ATOM 740 O O . VAL A 1 94 ? -3.364 -1.332 -14.116 1.00 89.62 94 VAL A O 1
ATOM 743 N N . GLN A 1 95 ? -2.878 -1.672 -11.957 1.00 88.25 95 GLN A N 1
ATOM 744 C CA . GLN A 1 95 ? -1.416 -1.634 -12.147 1.00 88.25 95 GLN A CA 1
ATOM 745 C C . GLN A 1 95 ? -0.876 -2.763 -13.042 1.00 88.25 95 GLN A C 1
ATOM 747 O O . GLN A 1 95 ? 0.206 -2.623 -13.606 1.00 88.25 95 GLN A O 1
ATOM 752 N N . ILE A 1 96 ? -1.607 -3.873 -13.182 1.00 85.56 96 ILE A N 1
ATOM 753 C CA . ILE A 1 96 ? -1.230 -4.965 -14.095 1.00 85.56 96 ILE A CA 1
ATOM 754 C C . ILE A 1 96 ? -1.441 -4.544 -15.557 1.00 85.56 96 ILE A C 1
ATOM 756 O O . ILE A 1 96 ? -0.697 -4.969 -16.436 1.00 85.56 96 ILE A O 1
ATOM 760 N N . ILE A 1 97 ? -2.450 -3.710 -15.818 1.00 86.06 97 ILE A N 1
ATOM 761 C CA . ILE A 1 97 ? -2.852 -3.305 -17.170 1.00 86.06 97 ILE A CA 1
ATOM 762 C C . ILE A 1 97 ? -2.104 -2.035 -17.597 1.00 86.06 97 ILE A C 1
ATOM 764 O O . ILE A 1 97 ? -1.634 -1.938 -18.729 1.00 86.06 97 ILE A O 1
ATOM 768 N N . SER A 1 98 ? -1.971 -1.067 -16.687 1.00 83.94 98 SER A N 1
ATOM 769 C CA . SER A 1 98 ? -1.388 0.248 -16.962 1.00 83.94 98 SER A CA 1
ATOM 770 C C . SER A 1 98 ? 0.013 0.366 -16.366 1.00 83.94 98 SER A C 1
ATOM 772 O O . SER A 1 98 ? 0.182 0.589 -15.168 1.00 83.94 98 SER A O 1
ATOM 774 N N . ILE A 1 99 ? 1.021 0.252 -17.230 1.00 82.00 99 ILE A N 1
ATOM 775 C CA . ILE A 1 99 ? 2.447 0.175 -16.860 1.00 82.00 99 ILE A CA 1
ATOM 776 C C . ILE A 1 99 ? 3.131 1.562 -16.870 1.00 82.00 99 ILE A C 1
ATOM 778 O O . ILE A 1 99 ? 4.319 1.699 -16.581 1.00 82.00 99 ILE A O 1
ATOM 782 N N . GLU A 1 100 ? 2.391 2.630 -17.172 1.00 86.88 100 GLU A N 1
ATOM 783 C CA . GLU A 1 100 ? 2.954 3.979 -17.224 1.00 86.88 100 GLU A CA 1
ATOM 784 C C . GLU A 1 100 ? 3.535 4.415 -15.862 1.00 86.88 100 GLU A C 1
ATOM 786 O O . GLU A 1 100 ? 2.839 4.353 -14.845 1.00 86.88 100 GLU A O 1
ATOM 791 N N . PRO A 1 101 ? 4.786 4.916 -15.805 1.00 81.31 101 PRO A N 1
ATOM 792 C CA . PRO A 1 101 ? 5.466 5.187 -14.536 1.00 81.31 101 PRO A CA 1
ATOM 793 C C . PRO A 1 101 ? 4.732 6.159 -13.607 1.00 81.31 101 PRO A C 1
ATOM 795 O O . PRO A 1 101 ? 4.678 5.936 -12.401 1.00 81.31 101 PRO A O 1
ATOM 798 N N . TRP A 1 102 ? 4.144 7.230 -14.150 1.00 84.62 102 TRP A N 1
ATOM 799 C CA . TRP A 1 102 ? 3.401 8.213 -13.353 1.00 84.62 102 TRP A CA 1
ATOM 800 C C . TRP A 1 102 ? 2.130 7.599 -12.746 1.00 84.62 102 TRP A C 1
ATOM 802 O O . TRP A 1 102 ? 1.793 7.880 -11.594 1.00 84.62 102 TRP A O 1
ATOM 812 N N . PHE A 1 103 ? 1.460 6.723 -13.499 1.00 87.75 103 PHE A N 1
ATOM 813 C CA . PHE A 1 103 ? 0.255 6.031 -13.066 1.00 87.75 103 PHE A CA 1
ATOM 814 C C . PHE A 1 103 ? 0.583 5.016 -11.969 1.00 87.75 103 PHE A C 1
ATOM 816 O O . PHE A 1 103 ? -0.092 4.964 -10.942 1.00 87.75 103 PHE A O 1
ATOM 823 N N . LEU A 1 104 ? 1.688 4.283 -12.126 1.00 85.94 104 LEU A N 1
ATOM 824 C CA . LEU A 1 104 ? 2.197 3.386 -11.093 1.00 85.94 104 LEU A CA 1
ATOM 825 C C . LEU A 1 104 ? 2.496 4.148 -9.796 1.00 85.94 104 LEU A C 1
ATOM 827 O O . LEU A 1 104 ? 2.052 3.715 -8.736 1.00 85.94 104 LEU A O 1
ATOM 831 N N . ILE A 1 105 ? 3.166 5.305 -9.865 1.00 85.62 105 ILE A N 1
ATOM 832 C CA . ILE A 1 105 ? 3.423 6.158 -8.689 1.00 85.62 105 ILE A CA 1
ATOM 833 C C . ILE A 1 105 ? 2.108 6.569 -8.016 1.00 85.62 105 ILE A C 1
ATOM 835 O O . ILE A 1 105 ? 1.977 6.419 -6.801 1.00 85.62 105 ILE A O 1
ATOM 839 N N . LEU A 1 106 ? 1.120 7.033 -8.785 1.00 88.12 106 LEU A N 1
ATOM 840 C CA . LEU A 1 106 ? -0.196 7.402 -8.257 1.00 88.12 106 LEU A CA 1
ATOM 841 C C . LEU A 1 106 ? -0.846 6.225 -7.518 1.00 88.12 106 LEU A C 1
ATOM 843 O O . LEU A 1 106 ? -1.296 6.372 -6.381 1.00 88.12 106 LEU A O 1
ATOM 847 N N . CYS A 1 107 ? -0.866 5.041 -8.133 1.00 86.06 107 CYS A N 1
ATOM 848 C CA . CYS A 1 107 ? -1.463 3.870 -7.508 1.00 86.06 107 CYS A CA 1
ATOM 849 C C . CYS A 1 107 ? -0.685 3.403 -6.268 1.00 86.06 107 CYS A C 1
ATOM 851 O O . CYS A 1 107 ? -1.314 2.900 -5.340 1.00 86.06 107 CYS A O 1
ATOM 853 N N . ARG A 1 108 ? 0.642 3.595 -6.201 1.00 84.25 108 ARG A N 1
ATOM 854 C CA . ARG A 1 108 ? 1.430 3.338 -4.980 1.00 84.25 108 ARG A CA 1
ATOM 855 C C . ARG A 1 108 ? 1.050 4.279 -3.847 1.00 84.25 108 ARG A C 1
ATOM 857 O O . ARG A 1 108 ? 0.899 3.825 -2.718 1.00 84.25 108 ARG A O 1
ATOM 864 N N . VAL A 1 109 ? 0.856 5.560 -4.154 1.00 85.19 109 VAL A N 1
ATOM 865 C CA . VAL A 1 109 ? 0.451 6.558 -3.157 1.00 85.19 109 VAL A CA 1
ATOM 866 C C . VAL A 1 109 ? -0.949 6.276 -2.614 1.00 85.19 109 VAL A C 1
ATOM 868 O O . VAL A 1 109 ? -1.191 6.471 -1.431 1.00 85.19 109 VAL A O 1
ATOM 871 N N . LEU A 1 110 ? -1.861 5.790 -3.456 1.00 84.38 110 LEU A N 1
ATOM 872 C CA . LEU A 1 110 ? -3.228 5.455 -3.045 1.00 84.38 110 LEU A CA 1
ATOM 873 C C . LEU A 1 110 ? -3.346 4.114 -2.300 1.00 84.38 110 LEU A C 1
ATOM 875 O O . LEU A 1 110 ? -4.344 3.889 -1.616 1.00 84.38 110 LEU A O 1
ATOM 879 N N . LEU A 1 111 ? -2.379 3.207 -2.474 1.00 81.19 111 LEU A N 1
ATOM 880 C CA . LEU A 1 111 ? -2.362 1.899 -1.810 1.00 81.19 111 LEU A CA 1
ATOM 881 C C . LEU A 1 111 ? -1.754 1.928 -0.407 1.00 81.19 111 LEU A C 1
ATOM 883 O O . LEU A 1 111 ? -2.160 1.098 0.414 1.00 81.19 111 LEU A O 1
ATOM 887 N N . GLY A 1 112 ? -0.772 2.807 -0.182 1.00 66.25 112 GLY A N 1
ATOM 888 C CA . GLY A 1 112 ? -0.144 3.009 1.124 1.00 66.25 112 GLY A CA 1
ATOM 889 C C . GLY A 1 112 ? -1.138 3.572 2.117 1.00 66.25 112 GLY A C 1
ATOM 890 O O . GLY A 1 112 ? -1.329 2.898 3.152 1.00 66.25 112 GLY A O 1
#

Sequence (112 aa):
MQIKLDNPSQPYRAWPIFWLAFVRLMYVSIFERALSNYLFFEVNIGKSTLGIITSAGAIAYILAPILGQFITSKIGIRNALILSCVITPFLTGVQIISIEPWFLILCRVLLG

Foldseek 3Di:
DDDPPPPPPPDPCPVVVVVLVVVLVVVVVVLLVVLLCCCCPPVVDDPVLSVLLNVLLVVLVVCVVVVLVVVCVPPNPVVSSVVLVVLQCVLSVVCVVDVDSVSSSVSSNVND

Radius of gyration: 18.97 Å; chains: 1; bounding box: 45×25×65 Å

pLDDT: mean 83.28, std 12.43, range [34.94, 91.88]

Secondary structure (DSSP, 8-state):
-----------S-HHHHHHHHHHHHHHHHHHHHHHHHHHHHTS---HHHHHHHHHHHHHHHHHHHHHHHHHHHHH-HHHHHHHHHHHHHHHHHHHHH---HHHHHHHHHHH-